Protein AF-A0A7S1RWZ2-F1 (afdb_monomer_lite)

Organism: Alexandrium catenella (NCBI:txid2925)

Structure (mmCIF, N/CA/C/O backbone):
data_AF-A0A7S1RWZ2-F1
#
_entry.id   AF-A0A7S1RWZ2-F1
#
loop_
_atom_site.group_PDB
_atom_site.id
_atom_site.type_symbol
_atom_site.label_atom_id
_atom_site.label_alt_id
_atom_site.label_comp_id
_atom_site.label_asym_id
_atom_site.label_entity_id
_atom_site.label_seq_id
_atom_site.pdbx_PDB_ins_code
_atom_site.Cartn_x
_atom_site.Cartn_y
_atom_site.Cartn_z
_atom_site.occupancy
_atom_site.B_iso_or_equiv
_atom_site.auth_seq_id
_atom_site.auth_comp_id
_atom_site.auth_asym_id
_atom_site.auth_atom_id
_atom_site.pdbx_PDB_model_num
ATOM 1 N N . VAL A 1 1 ? 25.645 -10.852 -19.231 1.00 77.25 1 VAL A N 1
ATOM 2 C CA . VAL A 1 1 ? 24.443 -10.027 -18.961 1.00 77.25 1 VAL A CA 1
ATOM 3 C C . VAL A 1 1 ? 23.553 -10.835 -18.038 1.00 77.25 1 VAL A C 1
ATOM 5 O O . VAL A 1 1 ? 23.172 -11.927 -18.430 1.00 77.25 1 VAL A O 1
ATOM 8 N N . ASN A 1 2 ? 23.284 -10.346 -16.824 1.00 90.44 2 ASN A N 1
ATOM 9 C CA . ASN A 1 2 ? 22.573 -11.099 -15.773 1.00 90.44 2 ASN A CA 1
ATOM 10 C C . ASN A 1 2 ? 21.178 -10.516 -15.489 1.00 90.44 2 ASN A C 1
ATOM 12 O O . ASN A 1 2 ? 20.690 -10.567 -14.366 1.00 90.44 2 ASN A O 1
ATOM 16 N N . HIS A 1 3 ? 20.568 -9.894 -16.495 1.00 86.94 3 HIS A N 1
ATOM 17 C CA . HIS A 1 3 ? 19.284 -9.219 -16.380 1.00 86.94 3 HIS A CA 1
ATOM 18 C C . HIS A 1 3 ? 18.481 -9.453 -17.655 1.00 86.94 3 HIS A C 1
ATOM 20 O O . HIS A 1 3 ? 19.025 -9.342 -18.756 1.00 86.94 3 HIS A O 1
ATOM 26 N N . PHE A 1 4 ? 17.194 -9.758 -17.505 1.00 89.31 4 PHE A N 1
ATOM 27 C CA . PHE A 1 4 ? 16.287 -9.857 -18.641 1.00 89.31 4 PHE A CA 1
ATOM 28 C C . PHE A 1 4 ? 15.795 -8.463 -19.040 1.00 89.31 4 PHE A C 1
ATOM 30 O O . PHE A 1 4 ? 15.371 -7.699 -18.170 1.00 89.31 4 PHE A O 1
ATOM 37 N N . PRO A 1 5 ? 15.824 -8.098 -20.331 1.00 87.81 5 PRO A N 1
ATOM 38 C CA . PRO A 1 5 ? 15.189 -6.869 -20.797 1.00 87.81 5 PRO A CA 1
ATOM 39 C C . PRO A 1 5 ? 13.737 -6.773 -20.293 1.00 87.81 5 PRO A C 1
ATOM 41 O O . PRO A 1 5 ? 13.007 -7.760 -20.348 1.00 87.81 5 PRO A O 1
ATOM 44 N N . GLY A 1 6 ? 13.336 -5.609 -19.771 1.00 82.69 6 GLY A N 1
ATOM 45 C CA . GLY A 1 6 ? 11.971 -5.368 -19.279 1.00 82.69 6 GLY A CA 1
ATOM 46 C C . GLY A 1 6 ? 11.669 -5.806 -17.837 1.00 82.69 6 GLY A C 1
ATOM 47 O O . GLY A 1 6 ? 10.552 -5.601 -17.382 1.00 82.69 6 GLY A O 1
ATOM 48 N N . MET A 1 7 ? 12.619 -6.359 -17.062 1.00 83.56 7 MET A N 1
ATOM 49 C CA . MET A 1 7 ? 12.308 -6.736 -15.663 1.00 83.56 7 MET A CA 1
ATOM 50 C C . MET A 1 7 ? 11.854 -5.560 -14.790 1.00 83.56 7 MET A C 1
ATOM 52 O O . MET A 1 7 ? 11.077 -5.770 -13.865 1.00 83.56 7 MET A O 1
ATOM 56 N N . VAL A 1 8 ? 12.304 -4.331 -15.062 1.00 79.31 8 VAL A N 1
ATOM 57 C CA . VAL A 1 8 ? 11.867 -3.137 -14.312 1.00 79.31 8 VAL A CA 1
ATOM 58 C C . VAL A 1 8 ? 10.347 -2.965 -14.412 1.00 79.31 8 VAL A C 1
ATOM 60 O O . VAL A 1 8 ? 9.696 -2.672 -13.411 1.00 79.31 8 VAL A O 1
ATOM 63 N N . ASP A 1 9 ? 9.769 -3.291 -15.570 1.00 80.94 9 ASP A N 1
ATOM 64 C CA . ASP A 1 9 ? 8.330 -3.198 -15.818 1.00 80.94 9 ASP A CA 1
ATOM 65 C C . ASP A 1 9 ? 7.516 -4.205 -14.992 1.00 80.94 9 ASP A C 1
ATOM 67 O O . ASP A 1 9 ? 6.309 -4.040 -14.853 1.00 80.94 9 ASP A O 1
ATOM 71 N N . LEU A 1 10 ? 8.146 -5.234 -14.414 1.00 83.25 10 LEU A N 1
ATOM 72 C CA . LEU A 1 10 ? 7.489 -6.198 -13.525 1.00 83.25 10 LEU A CA 1
ATOM 73 C C . LEU A 1 10 ? 7.905 -6.032 -12.058 1.00 83.25 10 LEU A C 1
ATOM 75 O O . LEU A 1 10 ? 7.102 -6.273 -11.162 1.00 83.25 10 LEU A O 1
ATOM 79 N N . CYS A 1 11 ? 9.157 -5.658 -11.798 1.00 84.12 11 CYS A N 1
ATOM 80 C CA . CYS A 1 11 ? 9.743 -5.655 -10.458 1.00 84.12 11 CYS A CA 1
ATOM 81 C C . CYS A 1 11 ? 9.472 -4.367 -9.665 1.00 84.12 11 CYS A C 1
ATOM 83 O O . CYS A 1 11 ? 9.692 -4.340 -8.451 1.00 84.12 11 CYS A O 1
ATOM 85 N N . GLU A 1 12 ? 8.990 -3.303 -10.307 1.00 89.56 12 GLU A N 1
ATOM 86 C CA . GLU A 1 12 ? 8.533 -2.108 -9.599 1.00 89.56 12 GLU A CA 1
ATOM 87 C C . GLU A 1 12 ? 7.217 -2.354 -8.855 1.00 89.56 12 GLU A C 1
ATOM 89 O O . GLU A 1 12 ? 6.340 -3.077 -9.315 1.00 89.56 12 GLU A O 1
ATOM 94 N N . LYS A 1 13 ? 7.048 -1.717 -7.691 1.00 91.12 13 LYS A N 1
ATOM 95 C CA . LYS A 1 13 ? 5.949 -2.022 -6.754 1.00 91.12 13 LYS A CA 1
ATOM 96 C C . LYS A 1 13 ? 4.565 -1.869 -7.395 1.00 91.12 13 LYS A C 1
ATOM 98 O O . LYS A 1 13 ? 3.708 -2.734 -7.224 1.00 91.12 13 LYS A O 1
ATOM 103 N N . VAL A 1 14 ? 4.352 -0.771 -8.124 1.00 91.50 14 VAL A N 1
ATOM 104 C CA . VAL A 1 14 ? 3.074 -0.475 -8.790 1.00 91.50 14 VAL A CA 1
ATOM 105 C C . VAL A 1 14 ? 2.826 -1.458 -9.932 1.00 91.50 14 VAL A C 1
ATOM 107 O O . VAL A 1 14 ? 1.736 -2.023 -10.028 1.00 91.50 14 VAL A O 1
ATOM 110 N N . SER A 1 15 ? 3.833 -1.705 -10.767 1.00 90.88 15 SER A N 1
ATOM 111 C CA . SER A 1 15 ? 3.711 -2.600 -11.916 1.00 90.88 15 SER A CA 1
ATOM 112 C C . SER A 1 15 ? 3.516 -4.057 -11.493 1.00 90.88 15 SER A C 1
ATOM 114 O O . SER A 1 15 ? 2.628 -4.727 -12.017 1.00 90.88 15 SER A O 1
ATOM 116 N N . PHE A 1 16 ? 4.228 -4.507 -10.457 1.00 92.12 16 PHE A N 1
ATOM 117 C CA . PHE A 1 16 ? 4.016 -5.803 -9.816 1.00 92.12 16 PHE A CA 1
ATOM 118 C C . PHE A 1 16 ? 2.579 -5.955 -9.307 1.00 92.12 16 PHE A C 1
ATOM 120 O O . PHE A 1 16 ? 1.922 -6.950 -9.601 1.00 92.12 16 PHE A O 1
ATOM 127 N N . CYS A 1 17 ? 2.060 -4.955 -8.583 1.00 93.38 17 CYS A N 1
ATOM 128 C CA . CYS A 1 17 ? 0.685 -4.969 -8.079 1.00 93.38 17 CYS A CA 1
ATOM 129 C C . CYS A 1 17 ? -0.335 -5.120 -9.221 1.00 93.38 17 CYS A C 1
ATOM 131 O O . CYS A 1 17 ? -1.246 -5.947 -9.141 1.00 93.38 17 CYS A O 1
ATOM 133 N N . ARG A 1 18 ? -0.155 -4.372 -10.318 1.00 92.44 18 ARG A N 1
ATOM 134 C CA . ARG A 1 18 ? -1.013 -4.469 -11.511 1.00 92.44 18 ARG A CA 1
ATOM 135 C C . ARG A 1 18 ? -0.933 -5.849 -12.165 1.00 92.44 18 ARG A C 1
ATOM 137 O O . ARG A 1 18 ? -1.975 -6.431 -12.455 1.00 92.44 18 ARG A O 1
ATOM 144 N N . ALA A 1 19 ? 0.272 -6.385 -12.346 1.00 91.19 19 ALA A N 1
ATOM 145 C CA . ALA A 1 19 ? 0.480 -7.702 -12.943 1.00 91.19 19 ALA A CA 1
ATOM 146 C C . ALA A 1 19 ? -0.147 -8.819 -12.093 1.00 91.19 19 ALA A C 1
ATOM 148 O O . ALA A 1 19 ? -0.899 -9.646 -12.603 1.00 91.19 19 ALA A O 1
ATOM 149 N N . VAL A 1 20 ? 0.076 -8.809 -10.774 1.00 92.00 20 VAL A N 1
ATOM 150 C CA . VAL A 1 20 ? -0.526 -9.789 -9.858 1.00 92.00 20 VAL A CA 1
ATOM 151 C C . VAL A 1 20 ? -2.050 -9.733 -9.901 1.00 92.00 20 VAL A C 1
ATOM 153 O O . VAL A 1 20 ? -2.695 -10.779 -9.946 1.00 92.00 20 VAL A O 1
ATOM 156 N N . ARG A 1 21 ? -2.641 -8.535 -9.919 1.00 91.12 21 ARG A N 1
ATOM 157 C CA . ARG A 1 21 ? -4.100 -8.373 -9.993 1.00 91.12 21 ARG A CA 1
ATOM 158 C C . ARG A 1 21 ? -4.699 -8.956 -11.269 1.00 91.12 21 ARG A C 1
ATOM 160 O O . ARG A 1 21 ? -5.794 -9.503 -11.217 1.00 91.12 21 ARG A O 1
ATOM 167 N N . GLN A 1 22 ? -3.980 -8.895 -12.389 1.00 91.31 22 GLN A N 1
ATOM 168 C CA . GLN A 1 22 ? -4.385 -9.571 -13.625 1.00 91.31 22 GLN A CA 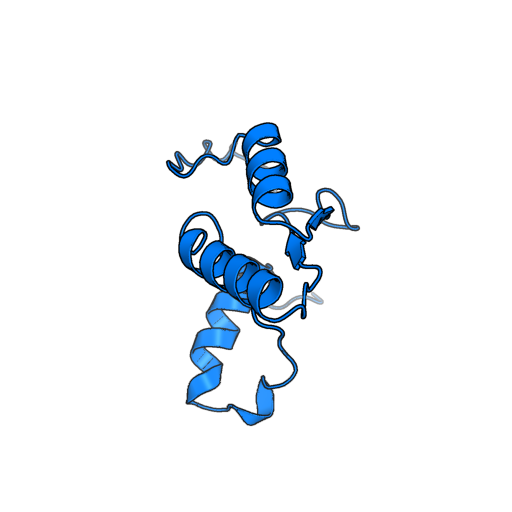1
ATOM 169 C C . GLN A 1 22 ? -4.285 -11.101 -13.505 1.00 91.31 22 GLN A C 1
ATOM 171 O O . GLN A 1 22 ? -5.123 -11.815 -14.052 1.00 91.31 22 GLN A O 1
ATOM 176 N N . CYS A 1 23 ? -3.303 -11.612 -12.755 1.00 90.94 23 CYS A N 1
ATOM 177 C CA . CYS A 1 23 ? -3.127 -13.046 -12.510 1.00 90.94 23 CYS A CA 1
ATOM 178 C C . CYS A 1 23 ? -4.133 -13.632 -11.504 1.00 90.94 23 CYS A C 1
ATOM 180 O O . CYS A 1 23 ? -4.484 -14.803 -11.630 1.00 90.94 23 CYS A O 1
ATOM 182 N N . MET A 1 24 ? -4.610 -12.851 -10.528 1.00 92.12 24 MET A N 1
ATOM 183 C CA . MET A 1 24 ? -5.542 -13.294 -9.474 1.00 92.12 24 MET A CA 1
ATOM 184 C C . MET A 1 24 ? -6.754 -14.100 -9.964 1.00 92.12 24 MET A C 1
ATOM 186 O O . MET A 1 24 ? -6.951 -15.201 -9.449 1.00 92.12 24 MET A O 1
ATOM 190 N N . PRO A 1 25 ? -7.553 -13.637 -10.944 1.00 92.06 25 PRO A N 1
ATOM 191 C CA . PRO A 1 25 ? -8.704 -14.406 -11.417 1.00 92.06 25 PRO A CA 1
ATOM 192 C C . PRO A 1 25 ? -8.317 -15.669 -12.202 1.00 92.06 25 PRO A C 1
ATOM 194 O O . PRO A 1 25 ? -9.112 -16.601 -12.277 1.00 92.06 25 PRO A O 1
ATOM 197 N N . LEU A 1 26 ? -7.115 -15.715 -12.787 1.00 93.88 26 LEU A N 1
ATOM 198 C CA . LEU A 1 26 ? -6.659 -16.828 -13.627 1.00 93.88 26 LEU A CA 1
ATOM 199 C C . LEU A 1 26 ? -6.003 -17.940 -12.801 1.00 93.88 26 LEU A C 1
ATOM 201 O O . LEU A 1 26 ? -6.220 -19.123 -13.052 1.00 93.88 26 LEU A O 1
ATOM 205 N N . CYS A 1 27 ? -5.206 -17.555 -11.805 1.00 92.06 27 CYS A N 1
ATOM 206 C CA . CYS A 1 27 ? -4.372 -18.450 -11.011 1.00 92.06 27 CYS A CA 1
ATOM 207 C C . CYS A 1 27 ? -4.394 -18.049 -9.523 1.00 92.06 27 CYS A C 1
ATOM 209 O O . CYS A 1 27 ? -3.346 -17.715 -8.969 1.00 92.06 27 CYS A O 1
ATOM 211 N N . PRO A 1 28 ? -5.550 -18.101 -8.837 1.00 89.81 28 PRO A N 1
ATOM 212 C CA . PRO A 1 28 ? -5.697 -17.565 -7.478 1.00 89.81 28 PRO A CA 1
ATOM 213 C C . PRO A 1 28 ? -4.741 -18.208 -6.461 1.00 89.81 28 PRO A C 1
ATOM 215 O O . PRO A 1 28 ? -4.201 -17.527 -5.598 1.00 89.81 28 PRO A O 1
ATOM 218 N N . ARG A 1 29 ? -4.449 -19.507 -6.614 1.00 91.94 29 ARG A N 1
ATOM 219 C CA . ARG A 1 29 ? -3.501 -20.249 -5.760 1.00 91.94 29 ARG A CA 1
ATOM 220 C C . ARG A 1 29 ? -2.041 -19.809 -5.904 1.00 91.94 29 ARG A C 1
ATOM 222 O O . ARG A 1 29 ? -1.223 -20.186 -5.081 1.00 91.94 29 ARG A O 1
ATOM 229 N N . LEU A 1 30 ? -1.692 -19.106 -6.983 1.00 89.31 30 LEU A N 1
ATOM 230 C CA . LEU A 1 30 ? -0.328 -18.624 -7.216 1.00 89.31 30 LEU A CA 1
ATOM 231 C C . LEU A 1 30 ? -0.107 -17.211 -6.679 1.00 89.31 30 LEU A C 1
ATOM 233 O O . LEU A 1 30 ? 0.987 -16.685 -6.829 1.00 89.31 30 LEU A O 1
ATOM 237 N N . VAL A 1 31 ? -1.130 -16.570 -6.114 1.00 89.75 31 VAL A N 1
ATOM 238 C CA . VAL A 1 31 ? -1.058 -15.174 -5.660 1.00 89.75 31 VAL A CA 1
ATOM 239 C C . VAL A 1 31 ? -1.762 -14.943 -4.322 1.00 89.75 31 VAL A C 1
ATOM 241 O O . VAL A 1 31 ? -1.896 -13.801 -3.890 1.00 89.75 31 VAL A O 1
ATOM 244 N N . ASP A 1 32 ? -2.187 -16.009 -3.644 1.00 90.06 32 ASP A N 1
ATOM 245 C CA . ASP A 1 32 ? -2.836 -15.970 -2.326 1.00 90.06 32 ASP A CA 1
ATOM 246 C C . ASP A 1 32 ? -1.918 -15.436 -1.211 1.00 90.06 32 ASP A C 1
ATOM 248 O O . ASP A 1 32 ? -2.392 -14.945 -0.188 1.00 90.06 32 ASP A O 1
ATOM 252 N N . TYR A 1 33 ? -0.604 -15.461 -1.433 1.00 91.44 33 TYR A N 1
ATOM 253 C CA . TYR A 1 33 ? 0.400 -14.861 -0.559 1.00 91.44 33 TYR A CA 1
ATOM 254 C C . TYR A 1 33 ? 0.557 -13.342 -0.735 1.00 91.44 33 TYR A C 1
ATOM 256 O O . TYR A 1 33 ? 1.267 -12.711 0.053 1.00 91.44 33 TYR A O 1
ATOM 264 N N . VAL A 1 34 ? -0.031 -12.738 -1.777 1.00 92.00 34 VAL A N 1
ATOM 265 C CA . VAL A 1 34 ? 0.109 -11.297 -2.019 1.00 92.00 34 VAL A CA 1
ATOM 266 C C . VAL A 1 34 ? -0.885 -10.543 -1.135 1.00 92.00 34 VAL A C 1
ATOM 268 O O . VAL A 1 34 ? -2.093 -10.742 -1.269 1.00 92.00 34 VAL A O 1
ATOM 271 N N . PRO A 1 35 ? -0.417 -9.656 -0.235 1.00 93.06 35 PRO A N 1
ATOM 272 C CA . PRO A 1 35 ? -1.318 -8.920 0.636 1.00 93.06 35 PRO A CA 1
ATOM 273 C C . PRO A 1 35 ? -2.207 -7.972 -0.182 1.00 93.06 35 PRO A C 1
ATOM 275 O O . PRO A 1 35 ? -1.758 -7.447 -1.211 1.00 93.06 35 PRO A O 1
ATOM 278 N N . PRO A 1 36 ? -3.431 -7.673 0.295 1.00 92.25 36 PRO A N 1
ATOM 279 C CA . PRO A 1 36 ? -4.247 -6.607 -0.270 1.00 92.25 36 PRO A CA 1
ATOM 280 C C . PRO A 1 36 ? -3.422 -5.326 -0.415 1.00 92.25 36 PRO A C 1
ATOM 282 O O . PRO A 1 36 ? -2.827 -4.835 0.545 1.00 92.25 36 PRO A O 1
ATOM 285 N N . THR A 1 37 ? -3.330 -4.837 -1.647 1.00 94.75 37 THR A N 1
ATOM 286 C CA . THR A 1 37 ? -2.477 -3.711 -2.026 1.00 94.75 37 THR A CA 1
ATOM 287 C C . THR A 1 37 ? -3.294 -2.757 -2.881 1.00 94.75 37 THR A C 1
ATOM 289 O O . THR A 1 37 ? -4.006 -3.197 -3.781 1.00 94.75 37 THR A O 1
ATOM 292 N N . TRP A 1 38 ? -3.156 -1.460 -2.618 1.00 95.75 38 TRP A N 1
ATOM 293 C CA . TRP A 1 38 ? -3.838 -0.389 -3.338 1.00 95.75 38 TRP A CA 1
ATOM 294 C C . TRP A 1 38 ? -2.812 0.590 -3.911 1.00 95.75 38 TRP A C 1
ATOM 296 O O . TRP A 1 38 ? -1.759 0.828 -3.315 1.00 95.75 38 TRP A O 1
ATOM 306 N N . ILE A 1 39 ? -3.115 1.144 -5.077 1.00 95.12 39 ILE A N 1
ATOM 307 C CA . ILE A 1 39 ? -2.295 2.086 -5.828 1.00 95.12 39 ILE A CA 1
ATOM 308 C C . ILE A 1 39 ? -2.890 3.477 -5.627 1.00 95.12 39 ILE A C 1
ATOM 310 O O . ILE A 1 39 ? -4.020 3.757 -6.018 1.00 95.12 39 ILE A O 1
ATOM 314 N N . LEU A 1 40 ? -2.120 4.354 -4.993 1.00 93.56 40 LEU A N 1
ATOM 315 C CA . LEU A 1 40 ? -2.520 5.733 -4.736 1.00 93.56 40 LEU A CA 1
ATOM 316 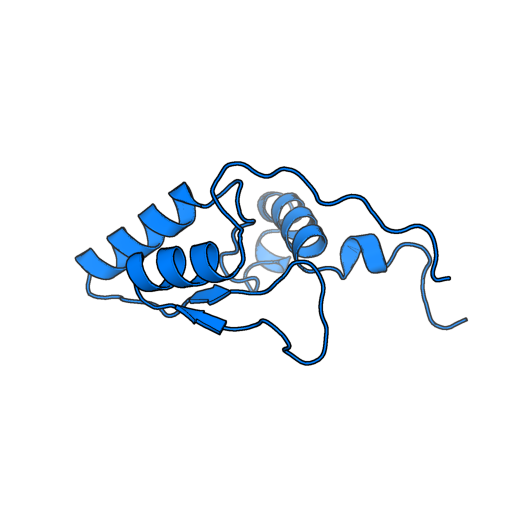C C . LEU A 1 40 ? -2.030 6.654 -5.868 1.00 93.56 40 LEU A C 1
ATOM 318 O O . LEU A 1 40 ? -0.966 6.387 -6.431 1.00 93.56 40 LEU A O 1
ATOM 322 N N . PRO A 1 41 ? -2.756 7.744 -6.180 1.00 92.44 41 PRO A N 1
ATOM 323 C CA . PRO A 1 41 ? -3.965 8.233 -5.502 1.00 92.44 41 PRO A CA 1
ATOM 324 C C . PRO A 1 41 ? -5.273 7.541 -5.930 1.00 92.44 41 PRO A C 1
ATOM 326 O O . PRO A 1 41 ? -6.285 7.726 -5.259 1.00 92.44 41 PRO A O 1
ATOM 329 N N . ASP A 1 42 ? -5.249 6.736 -6.994 1.00 93.62 42 ASP A N 1
ATOM 330 C CA . ASP A 1 42 ? -6.446 6.198 -7.662 1.00 93.62 42 ASP A CA 1
ATOM 331 C C . ASP A 1 42 ? -7.370 5.390 -6.735 1.00 93.62 42 ASP A C 1
ATOM 333 O O . ASP A 1 42 ? -8.591 5.448 -6.856 1.00 93.62 42 ASP A O 1
ATOM 337 N N . GLU A 1 43 ? -6.801 4.653 -5.780 1.00 95.81 43 GLU A N 1
ATOM 338 C CA . GLU A 1 43 ? -7.547 3.757 -4.890 1.00 95.81 43 GLU A CA 1
ATOM 339 C C . GLU A 1 43 ? -7.639 4.262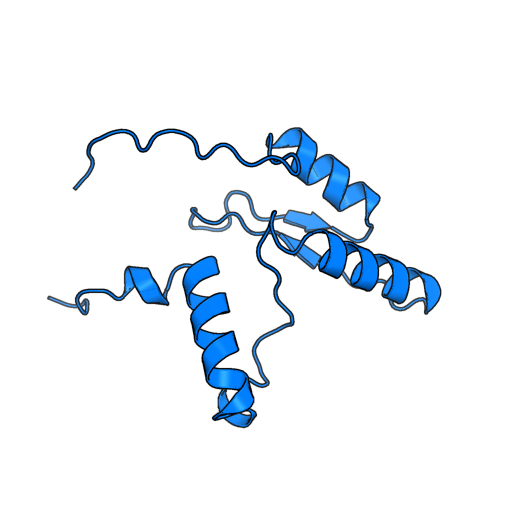 -3.443 1.00 95.81 43 GLU A C 1
ATOM 341 O O . GLU A 1 43 ? -7.894 3.486 -2.519 1.00 95.81 43 GLU A O 1
ATOM 346 N N . LEU A 1 44 ? -7.441 5.565 -3.224 1.00 94.56 44 LEU A N 1
ATOM 347 C CA . LEU A 1 44 ? -7.440 6.151 -1.882 1.00 94.56 44 LEU A CA 1
ATOM 348 C C . LEU A 1 44 ? -8.758 5.911 -1.129 1.00 94.56 44 LEU A C 1
ATOM 350 O O . LEU A 1 44 ? -8.734 5.540 0.044 1.00 94.56 44 LEU A O 1
ATOM 354 N N . SER A 1 45 ? -9.901 6.049 -1.808 1.00 95.25 45 SER A N 1
ATOM 355 C CA . SER A 1 45 ? -11.218 5.810 -1.202 1.00 95.25 45 SER A CA 1
ATOM 356 C C . SER A 1 45 ? -11.381 4.370 -0.710 1.00 95.25 45 SER A C 1
ATOM 358 O O . SER A 1 45 ? -11.849 4.159 0.405 1.00 95.25 45 SER A O 1
ATOM 360 N N . ALA A 1 46 ? -10.922 3.382 -1.486 1.00 96.19 46 ALA A N 1
ATOM 361 C CA . ALA A 1 46 ? -10.998 1.972 -1.101 1.00 96.19 46 ALA A CA 1
ATOM 362 C C . ALA A 1 46 ? -10.124 1.666 0.129 1.00 96.19 46 ALA A C 1
ATOM 364 O O . ALA A 1 46 ? -10.519 0.892 1.002 1.00 96.19 46 ALA A O 1
ATOM 365 N N . VAL A 1 47 ? -8.950 2.303 0.234 1.00 95.50 47 VAL A N 1
ATOM 366 C CA . VAL A 1 47 ? -8.101 2.196 1.431 1.00 95.50 47 VAL A CA 1
ATOM 367 C C . VAL A 1 47 ? -8.800 2.799 2.647 1.00 95.50 47 VAL A C 1
ATOM 369 O O . VAL A 1 47 ? -8.802 2.181 3.710 1.00 95.50 47 VAL A O 1
ATOM 372 N N . PHE A 1 48 ? -9.423 3.971 2.508 1.00 95.19 48 PHE A N 1
ATOM 373 C CA . PHE A 1 48 ? -10.162 4.592 3.608 1.00 95.19 48 PHE A CA 1
ATOM 374 C C . PHE A 1 48 ? -11.328 3.730 4.084 1.00 95.19 48 PHE A C 1
ATOM 376 O O . PHE A 1 48 ? -11.462 3.514 5.285 1.00 95.19 48 PHE A O 1
ATOM 383 N N . GLU A 1 49 ? -12.110 3.158 3.169 1.00 95.06 49 GLU A N 1
ATOM 384 C CA . GLU A 1 49 ? -13.189 2.231 3.522 1.00 95.06 49 GLU A CA 1
ATOM 385 C C . GLU A 1 49 ? -12.673 1.019 4.310 1.00 95.06 49 GLU A C 1
ATOM 387 O O . GLU A 1 49 ? -13.262 0.646 5.330 1.00 95.06 49 GLU A O 1
ATOM 392 N N . GLN A 1 50 ? -11.542 0.441 3.890 1.00 95.06 50 GLN A N 1
ATOM 393 C CA . GLN A 1 50 ? -10.906 -0.674 4.592 1.00 95.06 50 GLN A CA 1
ATOM 394 C C . GLN A 1 50 ? -10.444 -0.277 6.004 1.00 95.06 50 GLN A C 1
ATOM 396 O O . GLN A 1 50 ? -10.657 -1.030 6.959 1.00 95.06 50 GLN A O 1
ATOM 401 N N . MET A 1 51 ? -9.821 0.895 6.153 1.00 94.56 51 MET A N 1
ATOM 402 C CA . MET A 1 51 ? -9.362 1.410 7.448 1.00 94.56 51 MET A CA 1
ATOM 403 C C . MET A 1 51 ? -10.536 1.685 8.391 1.00 94.56 51 MET A C 1
ATOM 405 O O . MET A 1 51 ? -10.518 1.248 9.543 1.00 94.56 51 MET A O 1
ATOM 409 N N . ASP A 1 52 ? -11.581 2.343 7.890 1.00 93.12 52 ASP A N 1
ATOM 410 C CA . ASP A 1 52 ? -12.776 2.679 8.661 1.00 93.12 52 ASP A CA 1
ATOM 411 C C . ASP A 1 52 ? -13.538 1.406 9.068 1.00 93.12 52 ASP A C 1
ATOM 413 O O . ASP A 1 52 ? -14.047 1.309 10.186 1.00 93.12 52 ASP A O 1
ATOM 417 N N . SER A 1 53 ? -13.582 0.391 8.197 1.00 93.25 53 SER A N 1
ATOM 418 C CA . SER A 1 53 ? -14.147 -0.920 8.529 1.00 93.25 53 SER A CA 1
ATOM 419 C C . SER A 1 53 ? -13.371 -1.612 9.643 1.00 93.25 53 SER A C 1
ATOM 421 O O . SER A 1 53 ? -13.978 -2.035 10.625 1.00 93.25 53 SER A O 1
ATOM 423 N N . GLY A 1 54 ? -12.040 -1.679 9.531 1.00 90.19 54 GLY A N 1
ATOM 424 C CA . GLY A 1 54 ? -11.189 -2.285 10.556 1.00 90.19 54 GLY A CA 1
ATOM 425 C C . GLY A 1 54 ? -11.277 -1.569 11.907 1.00 90.19 54 GLY A C 1
ATOM 426 O O . GLY A 1 54 ? -11.226 -2.215 12.953 1.00 90.19 54 GLY A O 1
ATOM 427 N N . ALA A 1 55 ? -11.458 -0.246 11.902 1.00 89.31 55 ALA A N 1
ATOM 428 C CA . ALA A 1 55 ? -11.685 0.528 13.118 1.00 89.31 55 ALA A CA 1
ATOM 429 C C . ALA A 1 55 ? -13.027 0.174 13.784 1.00 89.31 55 ALA A C 1
ATOM 431 O O . ALA A 1 55 ? -13.063 -0.050 14.993 1.00 89.31 55 ALA A O 1
ATOM 432 N N . ARG A 1 56 ? -14.116 0.055 13.007 1.00 90.25 56 ARG A N 1
ATOM 433 C CA . ARG A 1 56 ? -15.445 -0.323 13.528 1.00 90.25 56 ARG A CA 1
ATOM 434 C C . ARG A 1 56 ? -15.477 -1.728 14.128 1.00 90.25 56 ARG A C 1
ATOM 436 O O . ARG A 1 56 ? -16.172 -1.947 15.113 1.00 90.25 56 ARG A O 1
ATOM 443 N N . THR A 1 57 ? -14.746 -2.674 13.543 1.00 91.88 57 THR A N 1
ATOM 444 C CA . THR A 1 57 ? -14.702 -4.074 14.000 1.00 91.88 57 THR A CA 1
ATOM 445 C C . THR A 1 57 ? -13.673 -4.320 15.105 1.00 91.88 57 THR A C 1
ATOM 447 O O . THR A 1 57 ? -13.553 -5.447 15.578 1.00 91.88 57 THR A O 1
ATOM 450 N N . GLY A 1 58 ? -12.906 -3.301 15.512 1.00 86.31 58 GLY A N 1
ATOM 451 C CA . GLY A 1 58 ? -11.821 -3.446 16.488 1.00 86.31 58 GLY A CA 1
ATOM 452 C C . GLY A 1 58 ? -10.593 -4.193 15.952 1.00 86.31 58 GLY A C 1
ATOM 453 O O . GLY A 1 58 ? -9.681 -4.506 16.712 1.00 86.31 58 GLY A O 1
ATOM 454 N N . THR A 1 59 ? -10.529 -4.456 14.645 1.00 85.88 59 THR A N 1
ATOM 455 C CA . THR A 1 59 ? -9.421 -5.148 13.970 1.00 85.88 59 THR A CA 1
ATOM 456 C C . THR A 1 59 ? -8.487 -4.146 13.292 1.00 85.88 59 THR A C 1
ATOM 458 O O . THR A 1 59 ? -8.139 -4.306 12.121 1.00 85.88 59 THR A O 1
ATOM 461 N N . SER A 1 60 ? -8.123 -3.069 13.997 1.00 79.12 60 SER A N 1
ATOM 462 C CA . SER A 1 60 ? -7.268 -2.010 13.447 1.00 79.12 60 SER A CA 1
ATOM 463 C C . SER A 1 60 ? -5.924 -2.592 12.991 1.00 79.12 60 SER A C 1
ATOM 465 O O . SER A 1 60 ? -5.089 -2.997 13.801 1.00 79.12 60 SER A O 1
ATOM 467 N N . GLN A 1 61 ? -5.737 -2.668 11.673 1.00 88.31 61 GLN A N 1
ATOM 468 C CA . GLN A 1 61 ? -4.546 -3.222 11.040 1.00 88.31 61 GLN A CA 1
ATOM 469 C C . GLN A 1 61 ? -3.563 -2.099 10.701 1.00 88.31 61 GLN A C 1
ATOM 471 O O . GLN A 1 61 ? -3.959 -1.003 10.310 1.00 88.31 61 GLN A O 1
ATOM 476 N N . ALA A 1 62 ? -2.263 -2.371 10.824 1.00 93.88 62 ALA A N 1
ATOM 477 C CA . ALA A 1 62 ? -1.243 -1.471 10.301 1.00 93.88 62 ALA A CA 1
ATOM 478 C C . ALA A 1 62 ? -1.120 -1.631 8.778 1.00 93.88 62 ALA A C 1
ATOM 480 O O . ALA A 1 62 ? -1.056 -2.747 8.263 1.00 93.88 62 ALA A O 1
ATOM 481 N N . PHE A 1 63 ? -1.027 -0.511 8.070 1.00 96.00 63 PHE A N 1
ATOM 482 C CA . PHE A 1 63 ? -0.788 -0.456 6.633 1.00 96.00 63 PHE A CA 1
ATOM 483 C C . PHE A 1 63 ? 0.625 0.054 6.382 1.00 96.00 63 PHE A C 1
ATOM 485 O O . PHE A 1 63 ? 1.087 0.980 7.050 1.00 96.00 63 PHE A O 1
ATOM 492 N N . ILE A 1 64 ? 1.309 -0.545 5.408 1.00 95.75 64 ILE A N 1
ATOM 493 C CA . ILE A 1 64 ? 2.632 -0.106 4.972 1.00 95.75 64 ILE A CA 1
ATOM 494 C C . ILE A 1 64 ? 2.496 0.710 3.692 1.00 95.75 64 ILE A C 1
ATOM 496 O O . ILE A 1 64 ? 2.037 0.213 2.666 1.00 95.75 64 ILE A O 1
ATOM 500 N N . ILE A 1 65 ? 2.902 1.970 3.752 1.00 94.06 65 ILE A N 1
ATOM 501 C CA . ILE A 1 65 ? 2.903 2.858 2.598 1.00 94.06 65 ILE A CA 1
ATOM 502 C C . ILE A 1 65 ? 4.301 2.858 2.007 1.00 94.06 65 ILE A C 1
ATOM 504 O O . ILE A 1 65 ? 5.295 3.013 2.719 1.00 94.06 65 ILE A O 1
ATOM 508 N N . LYS A 1 66 ? 4.378 2.650 0.695 1.00 92.56 66 LYS A N 1
ATOM 509 C CA . LYS A 1 66 ? 5.633 2.601 -0.050 1.00 92.56 66 LYS A CA 1
ATOM 510 C C . LYS A 1 66 ? 5.554 3.571 -1.229 1.00 92.56 66 LYS A C 1
ATOM 512 O O . LYS A 1 66 ? 4.533 3.574 -1.914 1.00 92.56 66 LYS A O 1
ATOM 517 N N . PRO A 1 67 ? 6.609 4.354 -1.502 1.00 90.62 67 PRO A N 1
ATOM 518 C CA . PRO A 1 67 ? 6.664 5.183 -2.697 1.00 90.62 67 PRO A CA 1
ATOM 519 C C . PRO A 1 67 ? 6.844 4.311 -3.947 1.00 90.62 67 PRO A C 1
ATOM 521 O O . PRO A 1 67 ? 7.421 3.214 -3.876 1.00 90.62 67 PRO A O 1
ATOM 524 N N . GLU A 1 68 ? 6.363 4.821 -5.085 1.00 85.19 68 GLU A N 1
ATOM 525 C CA . GLU A 1 68 ? 6.509 4.195 -6.407 1.00 85.19 68 GLU A CA 1
ATOM 526 C C . GLU A 1 68 ? 7.986 3.867 -6.669 1.00 85.19 68 GLU A C 1
ATOM 528 O O . GLU A 1 68 ? 8.364 2.696 -6.777 1.00 85.19 68 GLU A O 1
ATOM 533 N N . TYR A 1 69 ? 8.832 4.893 -6.580 1.00 83.81 69 TYR A N 1
ATOM 534 C CA . TYR A 1 69 ? 10.282 4.791 -6.706 1.00 83.81 69 TYR A CA 1
ATOM 535 C C . TYR A 1 69 ? 10.966 4.791 -5.340 1.00 83.81 69 TYR A C 1
ATOM 537 O O . TYR A 1 69 ? 10.471 5.367 -4.373 1.00 83.81 69 TYR A O 1
ATOM 545 N N . GLY A 1 70 ? 12.131 4.152 -5.262 1.00 81.00 70 GLY A N 1
ATOM 546 C CA . GLY A 1 70 ? 12.961 4.126 -4.060 1.00 81.00 70 GLY A CA 1
ATOM 547 C C . GLY A 1 70 ? 13.365 2.715 -3.651 1.00 81.00 70 GLY A C 1
ATOM 548 O O . GLY A 1 70 ? 12.606 1.750 -3.808 1.00 81.00 70 GLY A O 1
ATOM 549 N N . LEU A 1 71 ? 14.578 2.630 -3.109 1.00 81.25 71 LEU A N 1
ATOM 550 C CA . LEU A 1 71 ? 15.252 1.413 -2.668 1.00 81.25 71 LEU A CA 1
ATOM 551 C C . LEU A 1 71 ? 15.632 1.531 -1.184 1.00 81.25 71 LEU A C 1
ATOM 553 O O . LEU A 1 71 ? 15.492 2.592 -0.575 1.00 81.25 71 LEU A O 1
ATOM 557 N N . GLN A 1 72 ? 16.086 0.421 -0.595 1.00 88.38 72 GLN A N 1
ATOM 558 C CA . GLN A 1 72 ? 16.633 0.3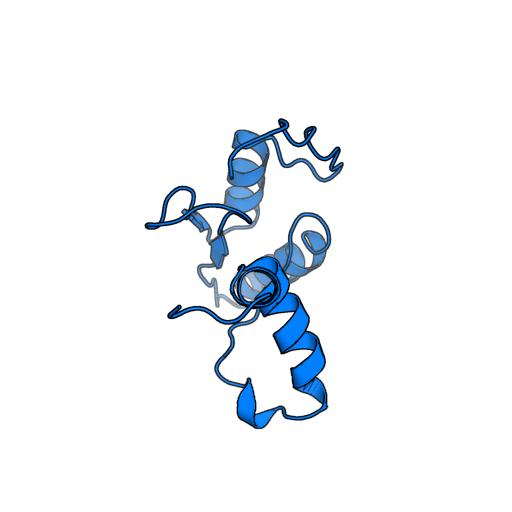60 0.774 1.00 88.38 72 GLN A CA 1
ATOM 559 C C . GLN A 1 72 ? 15.686 0.854 1.886 1.00 88.38 72 GLN A C 1
ATOM 561 O O . GLN A 1 72 ? 16.118 1.176 2.986 1.00 88.38 72 GLN A O 1
ATOM 566 N N . GLY A 1 73 ? 14.379 0.894 1.618 1.00 87.31 73 GLY A N 1
ATOM 567 C CA . GLY A 1 73 ? 13.370 1.299 2.598 1.00 87.31 73 GLY A CA 1
ATOM 568 C C . GLY A 1 73 ? 13.143 2.808 2.715 1.00 87.31 73 GLY A C 1
ATOM 569 O O . GLY A 1 73 ? 12.290 3.224 3.499 1.00 87.31 73 GLY A O 1
ATOM 570 N N . HIS A 1 74 ? 13.827 3.636 1.920 1.00 87.88 74 HIS A N 1
ATOM 571 C CA . HIS A 1 74 ? 13.584 5.076 1.928 1.00 87.88 74 HIS A CA 1
ATOM 572 C C . HIS A 1 74 ? 12.138 5.408 1.544 1.00 87.88 74 HIS A C 1
ATOM 574 O O . HIS A 1 74 ? 11.589 4.896 0.568 1.00 87.88 74 HIS A O 1
ATOM 580 N N . GLY A 1 75 ? 11.517 6.280 2.341 1.00 88.06 75 GLY A N 1
ATOM 581 C CA . GLY A 1 75 ? 10.145 6.730 2.129 1.00 88.06 75 GLY A CA 1
ATOM 582 C C . GLY A 1 75 ? 9.061 5.722 2.519 1.00 88.06 75 GLY A C 1
ATOM 583 O O . GLY A 1 75 ? 7.893 6.045 2.336 1.00 88.06 75 GLY A O 1
ATOM 584 N N . ILE A 1 76 ? 9.407 4.549 3.068 1.00 92.75 76 ILE A N 1
ATOM 585 C CA . ILE A 1 76 ? 8.430 3.596 3.610 1.00 92.75 76 ILE A CA 1
ATOM 586 C C . ILE A 1 76 ? 7.989 4.043 5.006 1.00 92.75 76 ILE A C 1
ATOM 588 O O . ILE A 1 76 ? 8.818 4.419 5.831 1.00 92.75 76 ILE A O 1
ATOM 592 N N . PHE A 1 77 ? 6.690 3.986 5.287 1.00 92.12 77 PHE A N 1
ATOM 593 C CA . PHE A 1 77 ? 6.146 4.306 6.607 1.00 92.12 77 PHE A CA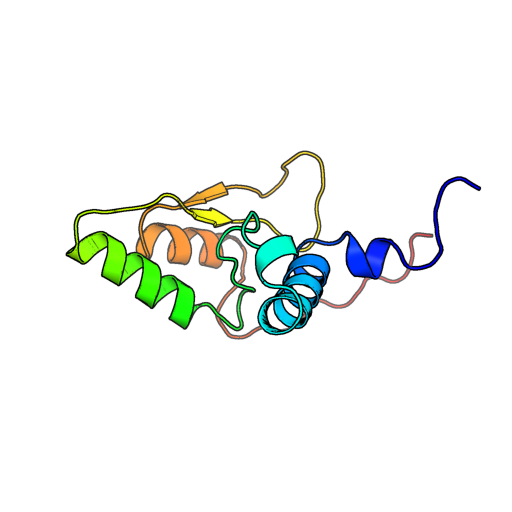 1
ATOM 594 C C . PHE A 1 77 ? 4.905 3.472 6.922 1.00 92.12 77 PHE A C 1
ATOM 596 O O . PHE A 1 77 ? 4.302 2.870 6.034 1.00 92.12 77 PHE A O 1
ATOM 603 N N . LEU A 1 78 ? 4.547 3.419 8.205 1.00 95.00 78 LEU A N 1
ATOM 604 C CA . LEU A 1 78 ? 3.374 2.706 8.699 1.00 95.00 78 LEU A CA 1
ATOM 605 C C . LEU A 1 78 ? 2.286 3.695 9.106 1.00 95.00 78 LEU A C 1
ATOM 607 O O . LEU A 1 78 ? 2.582 4.718 9.720 1.00 95.00 78 LEU A O 1
ATOM 611 N N . VAL A 1 79 ? 1.039 3.350 8.809 1.00 95.06 79 VAL A N 1
ATOM 612 C CA . VAL A 1 79 ? -0.156 4.087 9.239 1.00 95.06 79 VAL A CA 1
ATOM 613 C C . VAL A 1 79 ? -1.150 3.112 9.856 1.00 95.06 79 VAL A C 1
ATOM 615 O O . VAL A 1 79 ? -1.200 1.946 9.458 1.00 95.06 79 VAL A O 1
ATOM 618 N N . ARG A 1 80 ? -1.919 3.554 10.852 1.00 92.56 80 ARG A N 1
ATOM 619 C CA . ARG A 1 80 ? -2.955 2.721 11.492 1.00 92.56 80 ARG A CA 1
ATOM 620 C C . ARG A 1 80 ? -4.340 3.328 11.370 1.00 92.56 80 ARG A C 1
ATOM 622 O O . ARG A 1 80 ? -5.324 2.595 11.355 1.00 92.56 80 ARG A O 1
ATOM 629 N N . THR A 1 81 ? -4.414 4.649 11.263 1.00 91.75 81 THR A N 1
ATOM 630 C CA . THR A 1 81 ? -5.671 5.375 11.121 1.00 91.75 81 THR A CA 1
ATOM 631 C C . THR A 1 81 ? -5.740 6.096 9.785 1.00 91.75 81 THR A C 1
ATOM 633 O O . THR A 1 81 ? -4.720 6.434 9.179 1.00 91.75 81 THR A O 1
ATOM 636 N N . ARG A 1 82 ? -6.967 6.353 9.332 1.00 93.94 82 ARG A N 1
ATOM 637 C CA . ARG A 1 82 ? -7.224 7.191 8.162 1.00 93.94 82 ARG A CA 1
ATOM 638 C C . ARG A 1 82 ? -6.532 8.553 8.282 1.00 93.94 82 ARG A C 1
ATOM 640 O O . ARG A 1 82 ? -5.883 8.989 7.337 1.00 93.94 82 ARG A O 1
ATOM 647 N N . THR A 1 83 ? -6.614 9.175 9.456 1.00 93.12 83 THR A N 1
ATOM 648 C CA . THR A 1 83 ? -5.972 10.464 9.737 1.00 93.12 83 THR A CA 1
ATOM 649 C C . THR A 1 83 ? -4.453 10.393 9.569 1.00 93.12 83 THR A C 1
ATOM 651 O O . THR A 1 83 ? -3.872 11.288 8.959 1.00 93.12 83 THR A O 1
ATOM 654 N N . ASP A 1 84 ? -3.801 9.316 10.028 1.00 93.19 84 ASP A N 1
ATOM 655 C CA . ASP A 1 84 ? -2.352 9.130 9.839 1.00 93.19 84 ASP A CA 1
ATOM 656 C C . ASP A 1 84 ? -1.985 9.127 8.348 1.00 93.19 84 ASP A C 1
ATOM 658 O O . ASP A 1 84 ? -0.986 9.725 7.941 1.00 93.19 84 ASP A O 1
ATOM 662 N N . LEU A 1 85 ? -2.795 8.447 7.528 1.00 93.69 85 LEU A N 1
ATOM 663 C CA . LEU A 1 85 ? -2.581 8.361 6.088 1.00 93.69 85 LEU A CA 1
ATOM 664 C C . LEU A 1 85 ? -2.770 9.721 5.413 1.00 93.69 85 LEU A C 1
ATOM 666 O O . LEU A 1 85 ? -1.915 10.129 4.631 1.00 93.69 85 LEU A O 1
ATOM 670 N N . GLU A 1 86 ? -3.835 10.447 5.746 1.00 93.19 86 GLU A N 1
ATOM 671 C CA . GLU A 1 86 ? -4.096 11.791 5.217 1.00 93.19 86 GLU A CA 1
ATOM 672 C C . GLU A 1 86 ? -2.934 12.753 5.526 1.00 93.19 86 GLU A C 1
ATOM 674 O O . GLU A 1 86 ? -2.416 13.411 4.620 1.00 93.19 86 GLU A O 1
ATOM 679 N N . VAL A 1 87 ? -2.444 12.774 6.771 1.00 92.00 87 VAL A N 1
ATOM 680 C CA . VAL A 1 87 ? -1.288 13.597 7.179 1.00 92.00 87 VAL A CA 1
ATOM 681 C C . VAL A 1 87 ? -0.019 13.191 6.423 1.00 92.00 87 VAL A C 1
ATOM 683 O O . VAL A 1 87 ? 0.746 14.039 5.942 1.00 92.00 87 VAL A O 1
ATOM 686 N N . ALA A 1 88 ? 0.219 11.889 6.277 1.00 88.31 88 ALA A N 1
ATOM 687 C CA . ALA A 1 88 ? 1.411 11.387 5.609 1.00 88.31 88 ALA A CA 1
ATOM 688 C C . ALA A 1 88 ? 1.413 11.632 4.089 1.00 88.31 88 ALA A C 1
ATOM 690 O O . ALA A 1 88 ? 2.487 11.793 3.504 1.00 88.31 88 ALA A O 1
ATOM 691 N N . LEU A 1 89 ? 0.240 11.681 3.454 1.00 88.56 89 LEU A N 1
ATOM 692 C CA . LEU A 1 89 ? 0.084 12.050 2.045 1.00 88.56 89 LEU A CA 1
ATOM 693 C C . LEU A 1 89 ? 0.232 13.564 1.844 1.00 88.56 89 LEU A C 1
ATOM 695 O O . LEU A 1 89 ? 0.957 13.997 0.944 1.00 88.56 89 LEU A O 1
ATOM 699 N N . ALA A 1 90 ? -0.369 14.366 2.729 1.00 86.12 90 ALA A N 1
ATOM 700 C CA . ALA A 1 90 ? -0.280 15.825 2.695 1.00 86.12 90 ALA A CA 1
ATOM 701 C C . ALA A 1 90 ? 1.167 16.325 2.833 1.00 86.12 90 ALA A C 1
ATOM 703 O O . ALA A 1 90 ? 1.612 17.154 2.040 1.00 86.12 90 ALA A O 1
ATOM 704 N N . SER A 1 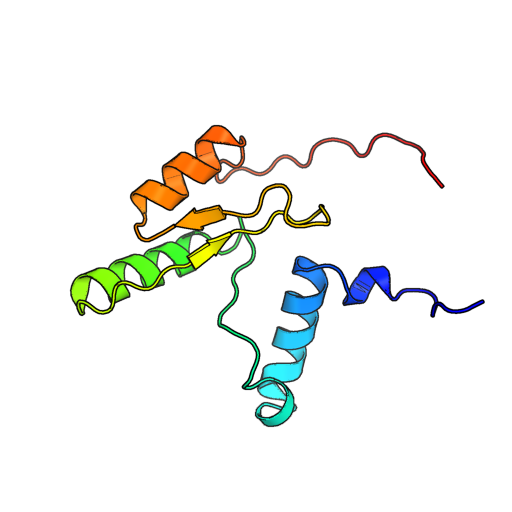91 ? 1.939 15.765 3.771 1.00 80.94 91 SER A N 1
ATOM 705 C CA . SER A 1 91 ? 3.361 16.113 3.965 1.00 80.94 91 SER A CA 1
ATOM 706 C C . SER A 1 91 ? 4.256 15.804 2.756 1.00 80.94 91 SER A C 1
ATOM 708 O O . SER A 1 91 ? 5.375 16.307 2.675 1.00 80.94 91 SER A O 1
ATOM 710 N N . ARG A 1 92 ? 3.773 14.998 1.804 1.00 75.50 92 ARG A N 1
ATOM 711 C CA . ARG A 1 92 ? 4.502 14.583 0.598 1.00 75.50 92 ARG A CA 1
ATOM 712 C C . ARG A 1 92 ? 3.955 15.189 -0.696 1.00 75.50 92 ARG A C 1
ATOM 714 O O . ARG A 1 92 ? 4.409 14.806 -1.769 1.00 75.50 92 ARG A O 1
ATOM 721 N N . GLY A 1 93 ? 2.994 16.113 -0.616 1.00 66.88 93 GLY A N 1
ATOM 722 C CA . GLY A 1 93 ? 2.403 16.757 -1.795 1.00 66.88 93 GLY A CA 1
ATOM 723 C C . GLY A 1 93 ? 1.539 15.827 -2.656 1.00 66.88 93 GLY A C 1
ATOM 724 O O . GLY A 1 93 ? 1.202 16.176 -3.783 1.00 66.88 93 GLY A O 1
ATOM 725 N N . LEU A 1 94 ? 1.161 14.656 -2.136 1.00 62.28 94 LEU A N 1
ATOM 726 C CA . LEU A 1 94 ? 0.269 13.704 -2.796 1.00 62.28 94 LEU A CA 1
ATOM 727 C C . LEU A 1 94 ? -1.172 14.005 -2.363 1.00 62.28 94 LEU A C 1
ATOM 729 O O . LEU A 1 94 ? -1.765 13.285 -1.568 1.00 62.28 94 LEU A O 1
ATOM 733 N N . SER A 1 95 ? -1.718 15.122 -2.843 1.00 47.22 95 SER A N 1
ATOM 734 C CA . SER A 1 95 ? -3.160 15.392 -2.775 1.00 47.22 95 SER A CA 1
ATOM 735 C C . SER A 1 95 ? -3.873 14.645 -3.910 1.00 47.22 95 SER A C 1
ATOM 737 O O . SER A 1 95 ? -3.264 14.385 -4.946 1.00 47.22 95 SER A O 1
ATOM 739 N N . ALA A 1 96 ? -5.159 14.323 -3.741 1.00 47.75 96 ALA A N 1
ATOM 740 C CA . ALA A 1 96 ? -6.013 13.561 -4.667 1.00 47.75 96 ALA A CA 1
ATOM 741 C C . ALA A 1 96 ? -6.214 14.182 -6.080 1.00 47.75 96 ALA A C 1
ATOM 743 O O . ALA A 1 96 ? -7.098 13.765 -6.822 1.00 47.75 96 ALA A O 1
ATOM 744 N N . GLY A 1 97 ? -5.392 15.156 -6.480 1.00 45.81 97 GLY A N 1
ATOM 745 C CA . GLY A 1 97 ? -5.295 15.704 -7.833 1.00 45.81 97 GLY A CA 1
ATOM 746 C C . GLY A 1 97 ? -3.854 15.614 -8.335 1.00 45.81 97 GLY A C 1
ATOM 747 O O . GLY A 1 97 ? -3.055 16.522 -8.119 1.00 45.81 97 GLY A O 1
ATOM 748 N N . GLY A 1 98 ? -3.504 14.494 -8.971 1.00 40.19 98 GLY A N 1
ATOM 749 C CA . GLY A 1 98 ? -2.144 14.199 -9.424 1.00 40.19 98 GLY A CA 1
ATOM 750 C C . GLY A 1 98 ? -1.780 14.877 -10.747 1.00 40.19 98 GLY A C 1
ATOM 751 O O . GLY A 1 98 ? -2.126 14.387 -11.818 1.00 40.19 98 GLY A O 1
ATOM 752 N N . GLY A 1 99 ? -1.001 15.956 -10.681 1.00 35.38 99 GLY A N 1
ATOM 753 C CA . GLY A 1 99 ? -0.123 16.364 -11.777 1.00 35.38 99 GLY A CA 1
ATOM 754 C C . GLY A 1 99 ? 1.217 15.643 -11.639 1.00 35.38 99 GLY A C 1
ATOM 755 O O . GLY A 1 99 ? 1.950 15.877 -10.681 1.00 35.38 99 GLY A O 1
ATOM 756 N N . ARG A 1 100 ? 1.541 14.749 -12.578 1.00 50.12 100 ARG A N 1
ATOM 757 C CA . ARG A 1 100 ? 2.846 14.073 -12.647 1.00 50.12 100 ARG A CA 1
ATOM 758 C C . ARG A 1 100 ? 3.963 15.126 -12.772 1.00 50.12 100 ARG A C 1
ATOM 760 O O . ARG A 1 100 ? 3.913 15.908 -13.723 1.00 50.12 100 ARG A O 1
ATOM 767 N N . PRO A 1 101 ? 4.985 15.154 -11.895 1.00 46.47 101 PRO A N 1
ATOM 768 C CA . PRO A 1 101 ? 6.129 16.029 -12.112 1.00 46.47 101 PRO A CA 1
ATOM 769 C C . PRO A 1 101 ? 6.875 15.611 -13.395 1.00 46.47 101 PRO A C 1
ATOM 771 O O . PRO A 1 101 ? 6.930 14.416 -13.721 1.00 46.47 101 PRO A O 1
ATOM 774 N N . PRO A 1 102 ? 7.419 16.573 -14.163 1.00 40.34 102 PRO A N 1
ATOM 775 C CA . PRO A 1 102 ? 8.110 16.285 -15.411 1.00 40.34 102 PRO A CA 1
ATOM 776 C C . PRO A 1 102 ? 9.301 15.356 -15.153 1.00 40.34 102 PRO A C 1
ATOM 778 O O . PRO A 1 102 ? 10.075 15.559 -14.219 1.00 40.34 102 PRO A O 1
ATOM 781 N N . ARG A 1 103 ? 9.444 14.321 -15.993 1.00 49.84 103 ARG A N 1
ATOM 782 C CA . ARG A 1 103 ? 10.638 13.469 -15.985 1.00 49.84 103 ARG A CA 1
ATOM 783 C C . ARG A 1 103 ? 11.824 14.356 -16.354 1.00 49.84 103 ARG A C 1
ATOM 785 O O . ARG A 1 103 ? 11.843 14.899 -17.457 1.00 49.84 103 ARG A O 1
ATOM 792 N N . LEU A 1 104 ? 12.783 14.510 -15.443 1.00 44.34 104 LEU A N 1
ATOM 793 C CA . LEU A 1 104 ? 14.063 15.116 -15.791 1.00 44.34 104 LEU A CA 1
ATOM 794 C C . LEU A 1 104 ? 14.749 14.220 -16.837 1.00 44.34 104 LEU A C 1
ATOM 796 O O . LEU A 1 104 ? 14.775 12.997 -16.662 1.00 44.34 104 LEU A O 1
ATOM 800 N N . PRO A 1 105 ? 15.248 14.791 -17.944 1.00 43.66 105 PRO A N 1
ATOM 801 C CA . PRO A 1 105 ? 15.901 14.017 -18.979 1.00 43.66 105 PRO A CA 1
ATOM 802 C C . PRO A 1 105 ? 17.290 13.587 -18.505 1.00 43.66 105 PRO A C 1
ATOM 804 O O . PRO A 1 105 ? 18.136 14.423 -18.205 1.00 43.66 105 PRO A O 1
ATOM 807 N N . GLY A 1 106 ? 17.518 12.275 -18.516 1.00 52.56 106 GLY A N 1
ATOM 808 C CA . GLY A 1 106 ? 18.847 11.679 -18.489 1.00 52.56 106 GLY A CA 1
ATOM 809 C C . GLY A 1 106 ? 19.311 11.244 -17.109 1.00 52.56 106 GLY A C 1
ATOM 810 O O . GLY A 1 106 ? 19.768 12.061 -16.331 1.00 52.56 106 GLY A O 1
ATOM 811 N N . HIS A 1 107 ? 19.276 9.938 -16.865 1.00 41.44 107 HIS A N 1
ATOM 812 C CA . HIS A 1 107 ? 20.465 9.178 -16.491 1.00 41.44 107 HIS A CA 1
ATOM 813 C C . HIS A 1 107 ? 20.266 7.748 -17.010 1.00 41.44 107 HIS A C 1
ATOM 815 O O . HIS A 1 107 ? 19.212 7.150 -16.793 1.00 41.44 107 HIS A O 1
ATOM 821 N N . LEU A 1 108 ? 21.241 7.313 -17.813 1.00 41.03 108 LEU A N 1
ATOM 822 C CA . LEU A 1 108 ? 21.410 5.958 -18.341 1.00 41.03 108 LEU A CA 1
ATOM 823 C C . LEU A 1 108 ? 21.483 4.922 -17.214 1.00 41.03 108 LEU A C 1
ATOM 825 O O . LEU A 1 108 ? 22.058 5.267 -16.157 1.00 41.03 108 LEU A O 1
#

Secondary structure (DSSP, 8-state):
--S-TTTHHHHSHHHHHHHHHHHTTT-GGGTTTSPP---TTTTHHHHHHHHHHHHHTT----EEE--SS-STTTT-EEE-SHHHHHHHHHTTT--SS--PPPPPS---

pLDDT: mean 83.91, std 16.17, range [35.38, 96.19]

InterPro domains:
  IPR004344 Tubulin-tyrosine ligase/Tubulin polyglutamylase [PF03133] (1-85)
  IPR004344 Tubulin-tyrosine ligase/Tubulin polyglutamylase [PS51221] (1-108)

Radius of gyration: 16.22 Å; chains: 1; bounding box: 40×37×37 Å

Sequence (108 aa):
VNHFPGMVDLCEKVSFCRAVRQCMPLCPRLVDYVPPTWILPDELSAVFEQMDSGARTGTSQAFIIKPEYGLQGHGIFLVRTRTDLEVALASRGLSAGGGRPPRLPGHL

Foldseek 3Di:
DPDDPCVCCCPFPVSVVVVLVVCCVVPVVVCVPPPDDDDPPVCLVVVQVVLVVCVVVVNQDKDWDDDRDDDPCPPIDIDRHNVRVVVSCVVVVRDSDDDDDDDDDDDD